Protein AF-A0A1V1VHY4-F1 (afdb_monomer_lite)

Foldseek 3Di:
DAQWDWDADPNDTDIDGHDQALVVLVVLLVLLCVLVVHDLLVSCVQLVHHSDPVSSLLSVQCNDDPVDPSHDHDPPSSVVSSSVSNNPRDDPD

Radius of gyration: 14.44 Å; chains: 1; bounding box: 44×26×32 Å

Organism: Photobacterium damsela subsp. piscicida (NCBI:txid38294)

Secondary structure (DSSP, 8-state):
--SEEEEEETTEEEEEE----HHHHHHHHHHHHHHTT--HHHHHHHTTS--SHHHHHHHHHHTS-TTSTT--PPPHHHHHHHHHHHHT-----

Sequence (93 aa):
MTAIQIHVENGHVTVSYEEKTAENITRRLNQLKEALNVTWYGVATVLDMKPTEGSVRLFKRWVRDPSMSSYQEMPESKWMLLLTLIEGQTAIK

Structure (mmCIF, N/CA/C/O backbone):
data_AF-A0A1V1VHY4-F1
#
_entry.id   AF-A0A1V1VHY4-F1
#
loop_
_atom_site.group_PDB
_atom_site.id
_atom_site.type_symbol
_atom_site.label_atom_id
_atom_site.label_alt_id
_atom_site.label_comp_id
_atom_site.label_asym_id
_atom_site.label_entity_id
_atom_site.label_seq_id
_atom_site.pdbx_PDB_ins_code
_atom_site.Cartn_x
_atom_site.Cartn_y
_atom_site.Cartn_z
_atom_site.occupancy
_atom_site.B_iso_or_equiv
_atom_site.auth_seq_id
_atom_site.auth_comp_id
_atom_site.auth_asym_id
_atom_site.auth_atom_id
_atom_site.pdbx_PDB_model_num
ATOM 1 N N . MET A 1 1 ? -10.319 13.319 -4.097 1.00 49.41 1 MET A N 1
ATOM 2 C CA . MET A 1 1 ? -10.730 12.356 -5.140 1.00 49.41 1 MET A CA 1
ATOM 3 C C . MET A 1 1 ? -10.563 10.962 -4.568 1.00 49.41 1 MET A C 1
ATOM 5 O O . MET A 1 1 ? -9.543 10.734 -3.920 1.00 49.41 1 MET A O 1
ATOM 9 N N . THR A 1 2 ? -11.561 10.096 -4.737 1.00 61.38 2 THR A N 1
ATOM 10 C CA . THR A 1 2 ? -11.524 8.716 -4.236 1.00 61.38 2 THR A CA 1
ATOM 11 C C . THR A 1 2 ? -10.597 7.866 -5.110 1.00 61.38 2 THR A C 1
ATOM 13 O O . THR A 1 2 ? -10.542 8.052 -6.324 1.00 61.38 2 THR A O 1
ATOM 16 N N . ALA A 1 3 ? -9.821 6.975 -4.497 1.00 72.81 3 ALA A N 1
ATOM 17 C CA . ALA A 1 3 ? -8.878 6.081 -5.164 1.00 72.81 3 ALA A CA 1
ATOM 18 C C . ALA A 1 3 ? -9.565 4.921 -5.899 1.00 72.81 3 ALA A C 1
ATOM 20 O O . ALA A 1 3 ? -8.936 4.264 -6.724 1.00 72.81 3 ALA A O 1
ATOM 21 N N . ILE A 1 4 ? -10.843 4.673 -5.601 1.00 78.94 4 ILE A N 1
ATOM 22 C CA . ILE A 1 4 ? -11.704 3.699 -6.269 1.00 78.94 4 ILE A CA 1
ATOM 23 C C . ILE A 1 4 ? -12.962 4.438 -6.733 1.00 78.94 4 ILE A C 1
ATOM 25 O O . ILE A 1 4 ? -13.549 5.233 -5.993 1.00 78.94 4 ILE A O 1
ATOM 29 N N . GLN A 1 5 ? -13.369 4.185 -7.971 1.00 75.50 5 GLN A N 1
ATOM 30 C CA . GLN A 1 5 ? -14.599 4.682 -8.571 1.00 75.50 5 GLN A CA 1
ATOM 31 C C . GLN A 1 5 ? -15.376 3.497 -9.139 1.00 75.50 5 GLN A C 1
ATOM 33 O O . GLN A 1 5 ? -14.828 2.672 -9.871 1.00 75.50 5 GLN A O 1
ATOM 38 N N . ILE A 1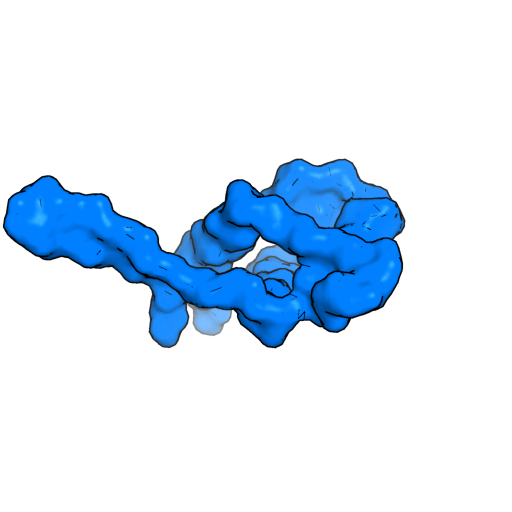 6 ? -16.654 3.418 -8.776 1.00 78.50 6 ILE A N 1
ATOM 39 C CA . ILE A 1 6 ? -17.586 2.419 -9.290 1.00 78.50 6 ILE A CA 1
ATOM 40 C C . ILE A 1 6 ? -18.480 3.135 -10.295 1.00 78.50 6 ILE A C 1
ATOM 42 O O . ILE A 1 6 ? -19.244 4.021 -9.914 1.00 78.50 6 ILE A O 1
ATOM 46 N N . HIS A 1 7 ? -18.379 2.755 -11.563 1.00 80.50 7 HIS A N 1
ATOM 47 C CA . HIS A 1 7 ? -19.227 3.271 -12.631 1.00 80.50 7 HIS A CA 1
ATOM 48 C C . HIS A 1 7 ? -20.294 2.232 -12.957 1.00 80.50 7 HIS A C 1
ATOM 50 O O . HIS A 1 7 ? -19.995 1.046 -13.108 1.00 80.50 7 HIS A O 1
ATOM 56 N N . VAL A 1 8 ? -21.547 2.675 -13.039 1.00 81.75 8 VAL A N 1
ATOM 57 C CA . VAL A 1 8 ? -22.683 1.822 -13.400 1.00 81.75 8 VAL A CA 1
ATOM 58 C C . VAL A 1 8 ? -23.352 2.427 -14.624 1.00 81.75 8 VAL A C 1
ATOM 60 O O . VAL A 1 8 ? -24.046 3.435 -14.518 1.00 81.75 8 VAL A O 1
ATOM 63 N N . GLU A 1 9 ? -23.148 1.811 -15.784 1.00 82.31 9 GLU A N 1
ATOM 64 C CA . GLU A 1 9 ? -23.708 2.269 -17.057 1.00 82.31 9 GLU A CA 1
ATOM 65 C C . GLU A 1 9 ? -24.329 1.095 -17.814 1.00 82.31 9 GLU A C 1
ATOM 67 O O . GLU A 1 9 ? -23.716 0.041 -17.964 1.00 82.31 9 GLU A O 1
ATOM 72 N N . ASN A 1 10 ? -25.565 1.263 -18.298 1.00 80.75 10 ASN A N 1
ATOM 73 C CA . ASN A 1 10 ? -26.284 0.262 -19.103 1.00 80.75 10 ASN A CA 1
ATOM 74 C C . ASN A 1 10 ? -26.337 -1.153 -18.481 1.00 80.75 10 ASN A C 1
ATOM 76 O O . ASN A 1 10 ? -26.312 -2.151 -19.194 1.00 80.75 10 ASN A O 1
ATOM 80 N N . GLY A 1 11 ? -26.393 -1.252 -17.148 1.00 82.19 11 GLY A N 1
ATOM 81 C CA . GLY A 1 11 ? -26.395 -2.535 -16.429 1.00 82.19 11 GLY A CA 1
ATOM 82 C C . GLY A 1 11 ? -25.015 -3.186 -16.270 1.00 82.19 11 GLY A C 1
ATOM 83 O O . GLY A 1 11 ? -24.916 -4.254 -15.669 1.00 82.19 11 GLY A O 1
ATOM 84 N N . HIS A 1 12 ? -23.950 -2.543 -16.750 1.00 73.31 12 HIS A N 1
ATOM 85 C CA . HIS A 1 12 ? -22.570 -2.948 -16.519 1.00 73.31 12 HIS A CA 1
ATOM 86 C C . HIS A 1 12 ? -21.974 -2.174 -15.346 1.00 73.31 12 HIS A C 1
ATOM 88 O O . HIS A 1 12 ? -22.110 -0.955 -15.253 1.00 73.31 12 HIS A O 1
ATOM 94 N N . VAL A 1 13 ? -21.293 -2.898 -14.458 1.00 81.12 13 VAL A N 1
ATOM 95 C CA . VAL A 1 13 ? -20.525 -2.321 -13.353 1.00 81.12 13 VAL A CA 1
ATOM 96 C C . VAL A 1 13 ? -19.051 -2.400 -13.718 1.00 81.12 13 VAL A C 1
ATOM 98 O O . VAL A 1 13 ? -18.523 -3.496 -13.913 1.00 81.12 13 VAL A O 1
ATOM 101 N N . THR A 1 14 ? -18.384 -1.254 -13.800 1.00 80.31 14 THR A N 1
ATOM 102 C CA . THR A 1 14 ? -16.932 -1.178 -13.967 1.00 80.31 14 THR A CA 1
ATOM 103 C C . THR A 1 14 ? -16.312 -0.515 -12.747 1.00 80.31 14 THR A C 1
ATOM 105 O O . THR A 1 14 ? -16.842 0.441 -12.182 1.00 80.31 14 THR A O 1
ATOM 108 N N . VAL A 1 15 ? -15.186 -1.062 -12.298 1.00 76.44 15 VAL A N 1
ATOM 109 C CA . VAL A 1 15 ? -14.412 -0.496 -11.195 1.00 76.44 15 VAL A CA 1
ATOM 110 C C . VAL A 1 15 ? -13.135 0.061 -11.794 1.00 76.44 15 VAL A C 1
ATOM 112 O O . VAL A 1 15 ? -12.305 -0.693 -12.295 1.00 76.44 15 VAL A O 1
ATOM 115 N N . SER A 1 16 ? -12.990 1.379 -11.756 1.00 81.31 16 SER A N 1
ATOM 116 C CA . SER A 1 16 ? -11.737 2.051 -12.086 1.00 81.31 16 SER A CA 1
ATOM 117 C C . SER A 1 16 ? -11.074 2.486 -10.794 1.00 81.31 16 SER A C 1
ATOM 119 O O . SER A 1 16 ? -11.721 3.072 -9.926 1.00 81.31 16 SER A O 1
ATOM 121 N N . TYR A 1 17 ? -9.789 2.219 -10.659 1.00 84.69 17 TYR A N 1
ATOM 122 C CA . TYR A 1 17 ? -9.025 2.615 -9.490 1.00 84.69 17 TYR A CA 1
ATOM 123 C C . TYR A 1 17 ? -7.731 3.296 -9.911 1.00 84.69 17 TYR A C 1
ATOM 125 O O . TYR A 1 17 ? -7.309 3.224 -11.064 1.00 84.69 17 TYR A O 1
ATOM 133 N N . GLU A 1 18 ? -7.153 4.024 -8.964 1.00 88.56 18 GLU A N 1
ATOM 134 C CA . GLU A 1 18 ? -5.947 4.813 -9.160 1.00 88.56 18 GLU A CA 1
ATOM 135 C C . GLU A 1 18 ? -4.814 3.977 -9.772 1.00 88.56 18 GLU A C 1
ATOM 137 O O . GLU A 1 18 ? -4.589 2.825 -9.390 1.00 88.56 18 GLU A O 1
ATOM 142 N N . GLU A 1 19 ? -4.093 4.567 -10.727 1.00 91.06 19 GLU A N 1
ATOM 143 C CA . GLU A 1 19 ? -3.014 3.881 -11.431 1.00 91.06 19 GLU A CA 1
ATOM 144 C C . GLU A 1 19 ? -1.888 3.476 -10.469 1.00 91.06 19 GLU A C 1
ATOM 146 O O . GLU A 1 19 ? -1.457 4.255 -9.610 1.00 91.06 19 GLU A O 1
ATOM 151 N N . LYS A 1 20 ? -1.376 2.255 -10.648 1.00 93.12 20 LYS A N 1
ATOM 152 C CA . LYS A 1 20 ? -0.312 1.660 -9.835 1.00 93.12 20 LYS A CA 1
ATOM 153 C C . LYS A 1 20 ? 1.071 2.195 -10.234 1.00 93.12 20 LYS A C 1
ATOM 155 O O . LYS A 1 20 ? 1.902 1.479 -10.786 1.00 93.12 20 LYS A O 1
ATOM 160 N N . THR A 1 21 ? 1.322 3.468 -9.942 1.00 94.56 21 THR A N 1
ATOM 161 C CA . THR A 1 21 ? 2.622 4.126 -10.156 1.00 94.56 21 THR A CA 1
ATOM 162 C C . THR A 1 21 ? 3.461 4.135 -8.875 1.00 94.56 21 THR A C 1
ATOM 164 O O . THR A 1 21 ? 2.928 4.054 -7.767 1.00 94.56 21 THR A O 1
ATOM 167 N N . ALA A 1 22 ? 4.785 4.283 -8.994 1.00 94.50 22 ALA A N 1
ATOM 168 C CA . ALA A 1 22 ? 5.678 4.383 -7.833 1.00 94.50 22 ALA A CA 1
ATOM 169 C C . ALA A 1 22 ? 5.306 5.550 -6.894 1.00 94.50 22 ALA A C 1
ATOM 171 O O . ALA A 1 22 ? 5.363 5.414 -5.667 1.00 94.50 22 ALA A O 1
ATOM 172 N N . GLU A 1 23 ? 4.882 6.679 -7.466 1.00 95.56 23 GLU A N 1
ATOM 173 C CA . GLU A 1 23 ? 4.401 7.847 -6.724 1.00 95.56 23 GLU A CA 1
ATOM 174 C C . GLU A 1 23 ? 3.122 7.522 -5.940 1.00 95.56 23 GLU A C 1
ATOM 176 O O . GLU A 1 23 ? 3.060 7.752 -4.729 1.00 95.56 23 GLU A O 1
ATOM 181 N N . ASN A 1 24 ? 2.131 6.913 -6.599 1.00 94.62 24 ASN A N 1
ATOM 182 C CA . ASN A 1 24 ? 0.860 6.558 -5.970 1.00 94.62 24 ASN A CA 1
ATOM 183 C C . ASN A 1 24 ? 1.040 5.499 -4.880 1.00 94.62 24 ASN A C 1
ATOM 185 O O . ASN A 1 24 ? 0.522 5.671 -3.776 1.00 94.62 24 ASN A O 1
ATOM 189 N N . ILE A 1 25 ? 1.844 4.461 -5.129 1.00 96.25 25 ILE A N 1
ATOM 190 C CA . ILE A 1 25 ? 2.173 3.444 -4.121 1.00 96.25 25 ILE A CA 1
ATOM 191 C C . ILE A 1 25 ? 2.803 4.106 -2.891 1.00 96.25 25 ILE A C 1
ATOM 193 O O . ILE A 1 25 ? 2.346 3.879 -1.770 1.00 96.25 25 ILE A O 1
ATOM 197 N N . THR A 1 26 ? 3.812 4.963 -3.084 1.00 96.56 26 THR A N 1
ATOM 198 C CA . THR A 1 26 ? 4.486 5.665 -1.979 1.00 96.56 26 THR A CA 1
ATOM 199 C C . THR A 1 26 ? 3.498 6.505 -1.173 1.00 96.56 26 THR A C 1
ATOM 201 O O . THR A 1 26 ? 3.454 6.418 0.057 1.00 96.56 26 THR A O 1
ATOM 204 N N . ARG A 1 27 ? 2.676 7.305 -1.859 1.00 95.56 27 ARG A N 1
ATOM 205 C CA . ARG A 1 27 ? 1.695 8.186 -1.225 1.00 95.56 27 ARG A CA 1
ATOM 206 C C . ARG A 1 27 ? 0.664 7.399 -0.418 1.00 95.56 27 ARG A C 1
ATOM 208 O O . ARG A 1 27 ? 0.420 7.740 0.737 1.00 95.56 27 ARG A O 1
ATOM 215 N N . ARG A 1 28 ? 0.095 6.329 -0.981 1.00 94.88 28 ARG A N 1
ATOM 216 C CA . ARG A 1 28 ? -0.942 5.521 -0.316 1.00 94.88 28 ARG A CA 1
ATOM 217 C C . ARG A 1 28 ? -0.396 4.694 0.843 1.00 94.88 28 ARG A C 1
ATOM 219 O O . ARG A 1 28 ? -1.064 4.594 1.867 1.00 94.88 28 ARG A O 1
ATOM 226 N N . LEU A 1 29 ? 0.826 4.170 0.738 1.00 96.44 29 LEU A N 1
ATOM 227 C CA . LEU A 1 29 ? 1.492 3.484 1.850 1.00 96.44 29 LEU A CA 1
ATOM 228 C C . LEU A 1 29 ? 1.720 4.415 3.050 1.00 96.44 29 LEU A C 1
ATOM 230 O O . LEU A 1 29 ? 1.445 4.023 4.185 1.00 96.44 29 LEU A O 1
ATOM 234 N N . ASN A 1 30 ? 2.185 5.647 2.812 1.00 95.81 30 ASN A N 1
ATOM 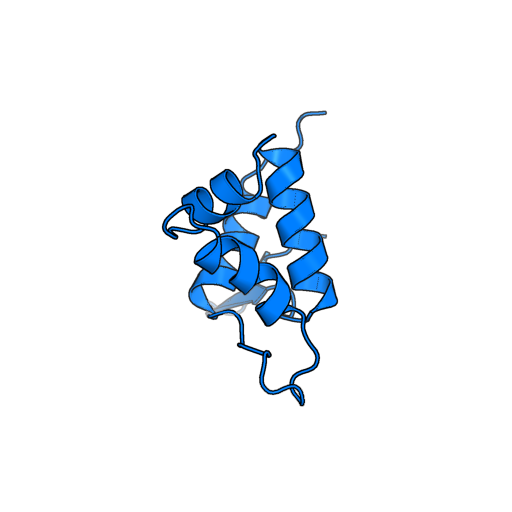235 C CA . ASN A 1 30 ? 2.341 6.648 3.873 1.00 95.81 30 ASN A CA 1
ATOM 236 C C . ASN A 1 30 ? 0.991 7.045 4.474 1.00 95.81 30 ASN A C 1
ATOM 238 O O . ASN A 1 30 ? 0.846 7.041 5.694 1.00 95.81 30 ASN A O 1
ATOM 242 N N . GLN A 1 31 ? -0.011 7.295 3.628 1.00 93.75 31 GLN A N 1
ATOM 243 C CA . GLN A 1 31 ? -1.360 7.622 4.081 1.00 93.75 31 GLN A CA 1
ATOM 244 C C . GLN A 1 31 ? -1.946 6.505 4.963 1.00 93.75 31 GLN A C 1
ATOM 246 O O . GLN A 1 31 ? -2.521 6.802 6.004 1.00 93.75 31 GLN A O 1
ATOM 251 N N . LEU A 1 32 ? -1.758 5.227 4.606 1.00 93.75 32 LEU A N 1
ATOM 252 C CA . LEU A 1 32 ? -2.220 4.096 5.423 1.00 93.75 32 LEU A CA 1
ATOM 253 C C . LEU A 1 32 ? -1.517 4.053 6.779 1.00 93.75 32 LEU A C 1
ATOM 255 O O . LEU A 1 32 ? -2.157 3.858 7.812 1.00 93.75 32 LEU A O 1
ATOM 259 N N . LYS A 1 33 ? -0.194 4.244 6.768 1.00 95.25 33 LYS A N 1
ATOM 260 C CA . LYS A 1 33 ? 0.629 4.270 7.977 1.00 95.25 33 LYS A CA 1
ATOM 261 C C . LYS A 1 33 ? 0.159 5.352 8.951 1.00 95.25 33 LYS A C 1
ATOM 263 O O . LYS A 1 33 ? 0.070 5.092 10.148 1.00 95.25 33 LYS A O 1
ATOM 268 N N . GLU A 1 34 ? -0.097 6.553 8.439 1.00 94.00 34 GLU A N 1
ATOM 269 C CA . GLU A 1 34 ? -0.544 7.709 9.218 1.00 94.00 34 GLU A CA 1
ATOM 270 C C . GLU A 1 34 ? -1.977 7.538 9.716 1.00 94.00 34 GLU A C 1
ATOM 272 O O . GLU A 1 34 ? -2.218 7.688 1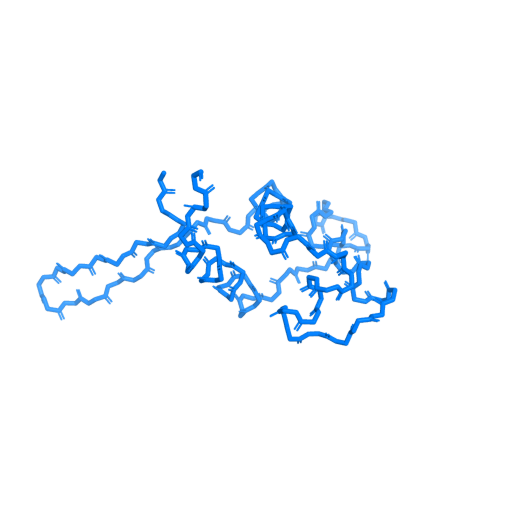0.910 1.00 94.00 34 GLU A O 1
ATOM 277 N N . ALA A 1 35 ? -2.904 7.145 8.838 1.00 90.62 35 ALA A N 1
ATOM 278 C CA . ALA A 1 35 ? -4.315 6.988 9.184 1.00 90.62 35 ALA A CA 1
ATOM 279 C C . ALA A 1 35 ? -4.542 5.940 10.283 1.00 90.62 35 ALA A C 1
ATOM 281 O O . ALA A 1 35 ? -5.365 6.144 11.169 1.00 90.62 35 ALA A O 1
ATOM 282 N N . LEU A 1 36 ? -3.784 4.839 10.257 1.00 90.81 36 LEU A N 1
ATOM 283 C CA . LEU A 1 36 ? -3.867 3.791 11.277 1.00 90.81 36 LEU A CA 1
ATOM 284 C C . LEU A 1 36 ? -2.940 4.029 12.479 1.00 90.81 36 LEU A C 1
ATOM 286 O O . LEU A 1 36 ? -2.978 3.254 13.431 1.00 90.81 36 LEU A O 1
ATOM 290 N N . ASN A 1 37 ? -2.094 5.065 12.439 1.00 93.69 37 ASN A N 1
ATOM 291 C CA . ASN A 1 37 ? -1.057 5.341 13.436 1.00 93.69 37 ASN A CA 1
ATOM 292 C C . ASN A 1 37 ? -0.195 4.102 13.775 1.00 93.69 37 ASN A C 1
ATOM 294 O O . ASN A 1 37 ? 0.012 3.746 14.937 1.00 93.69 37 ASN A O 1
ATOM 298 N N . VAL A 1 38 ? 0.300 3.418 12.739 1.00 95.06 38 VAL A N 1
ATOM 299 C CA . VAL A 1 38 ? 1.104 2.191 12.870 1.00 95.06 38 VAL A CA 1
ATOM 300 C C . VAL A 1 38 ? 2.538 2.374 12.371 1.00 95.06 38 VAL A C 1
ATOM 302 O O . VAL A 1 38 ? 2.892 3.326 11.674 1.00 95.06 38 VAL A O 1
ATOM 305 N N . THR A 1 39 ? 3.405 1.423 12.712 1.00 97.88 39 THR A N 1
ATOM 306 C CA . THR A 1 39 ? 4.752 1.322 12.133 1.00 97.88 39 THR A CA 1
ATOM 307 C C . THR A 1 39 ? 4.705 0.681 10.742 1.00 97.88 39 THR A C 1
ATOM 309 O O . THR A 1 39 ? 3.699 0.095 10.346 1.00 97.88 39 THR A O 1
ATOM 312 N N . TRP A 1 40 ? 5.822 0.699 10.006 1.00 98.00 40 TRP A N 1
ATOM 313 C CA . TRP A 1 40 ? 5.940 -0.034 8.736 1.00 98.00 40 TRP A CA 1
ATOM 314 C C . TRP A 1 40 ? 5.703 -1.544 8.875 1.00 98.00 40 TRP A C 1
ATOM 316 O O . TRP A 1 40 ? 5.184 -2.180 7.962 1.00 98.00 40 TRP A O 1
ATOM 326 N N . TYR A 1 41 ? 6.028 -2.116 10.033 1.00 98.12 41 TYR A N 1
ATOM 327 C CA . TYR A 1 41 ? 5.692 -3.499 10.355 1.00 98.12 41 TYR A CA 1
ATOM 328 C C . TYR A 1 41 ? 4.179 -3.695 10.496 1.00 98.12 41 TYR A C 1
ATOM 330 O O . TYR A 1 41 ? 3.645 -4.675 9.989 1.00 98.12 41 TYR A O 1
ATOM 338 N N . GLY A 1 42 ? 3.480 -2.736 11.111 1.00 97.31 42 GLY A N 1
ATOM 339 C CA . GLY A 1 42 ? 2.018 -2.730 11.165 1.00 97.31 42 GLY A CA 1
ATOM 340 C C . GLY A 1 42 ? 1.379 -2.597 9.782 1.00 97.31 42 GLY A C 1
ATOM 341 O O . GLY A 1 42 ? 0.454 -3.342 9.479 1.00 97.31 42 GLY A O 1
ATOM 342 N N . VAL A 1 43 ? 1.925 -1.745 8.904 1.00 97.00 43 VAL A N 1
ATOM 343 C CA . VAL A 1 43 ? 1.493 -1.662 7.493 1.00 97.00 43 VAL A CA 1
ATOM 344 C C . VAL A 1 43 ? 1.633 -3.018 6.796 1.00 97.00 43 VAL A C 1
ATOM 346 O O . VAL A 1 43 ? 0.723 -3.431 6.084 1.00 97.00 43 VAL A O 1
ATOM 349 N N . ALA A 1 44 ? 2.734 -3.743 7.026 1.00 97.81 44 ALA A N 1
ATOM 350 C CA . ALA A 1 44 ? 2.912 -5.086 6.472 1.00 97.81 44 ALA A CA 1
ATOM 351 C C . ALA A 1 44 ? 1.831 -6.057 6.972 1.00 97.81 44 ALA A C 1
ATOM 353 O O . ALA A 1 44 ? 1.233 -6.754 6.158 1.00 97.81 44 ALA A O 1
ATOM 354 N N . THR A 1 45 ? 1.526 -6.057 8.272 1.00 97.19 45 THR A N 1
ATOM 355 C CA . THR A 1 45 ? 0.446 -6.882 8.838 1.00 97.19 45 THR A CA 1
ATOM 356 C C . THR A 1 45 ? -0.912 -6.558 8.214 1.00 97.19 45 THR A C 1
ATOM 358 O O . THR A 1 45 ? -1.640 -7.465 7.826 1.00 97.19 45 THR A O 1
ATOM 361 N N . VAL A 1 46 ? -1.243 -5.271 8.082 1.00 94.69 46 VAL A N 1
ATOM 362 C CA . VAL A 1 46 ? -2.512 -4.800 7.501 1.00 94.69 46 VAL A CA 1
ATOM 363 C C . VAL A 1 46 ? -2.634 -5.186 6.025 1.00 94.69 46 VAL A C 1
ATOM 365 O O . VAL A 1 46 ? -3.713 -5.543 5.561 1.00 94.69 46 VAL A O 1
ATOM 368 N N . LEU A 1 47 ? -1.520 -5.178 5.294 1.00 96.12 47 LEU A N 1
ATOM 369 C CA . LEU A 1 47 ? -1.452 -5.676 3.923 1.00 96.12 47 LEU A CA 1
ATOM 370 C C . LEU A 1 47 ? -1.345 -7.202 3.843 1.00 96.12 47 LEU A C 1
ATOM 372 O O . LEU A 1 47 ? -0.953 -7.704 2.794 1.00 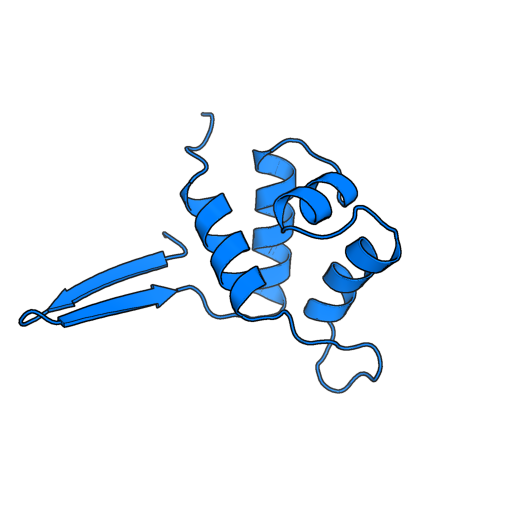96.12 47 LEU A O 1
ATOM 376 N N . ASP A 1 48 ? -1.680 -7.949 4.898 1.00 96.31 48 ASP A N 1
ATOM 377 C CA . ASP A 1 48 ? -1.622 -9.414 4.941 1.00 96.31 48 ASP A CA 1
ATOM 378 C C . ASP A 1 48 ? -0.231 -9.950 4.541 1.00 96.31 48 ASP A C 1
ATOM 380 O O . ASP A 1 48 ? -0.036 -10.715 3.592 1.00 96.31 48 ASP A O 1
ATOM 384 N N . MET A 1 49 ? 0.794 -9.431 5.215 1.00 96.81 49 MET A N 1
ATOM 385 C CA . MET A 1 49 ? 2.186 -9.851 5.090 1.00 96.81 49 MET A CA 1
ATOM 386 C C . MET A 1 49 ? 2.764 -10.079 6.485 1.00 96.81 49 MET A C 1
ATOM 388 O O . MET A 1 49 ? 2.411 -9.405 7.451 1.00 96.81 49 MET A O 1
ATOM 392 N N . LYS A 1 50 ? 3.727 -10.998 6.606 1.00 97.69 50 LYS A N 1
ATOM 393 C CA . LYS A 1 50 ? 4.442 -11.184 7.878 1.00 97.69 50 LYS A CA 1
ATOM 394 C C . LYS A 1 50 ? 5.208 -9.897 8.229 1.00 97.69 50 LYS A C 1
ATOM 396 O O . LYS A 1 50 ? 5.938 -9.416 7.360 1.00 97.69 50 LYS A O 1
ATOM 401 N N . PRO A 1 51 ? 5.135 -9.361 9.458 1.00 97.38 51 PRO A N 1
ATOM 402 C CA . PRO A 1 51 ? 5.831 -8.133 9.848 1.00 97.38 51 PRO A CA 1
ATOM 403 C C . PRO A 1 51 ? 7.335 -8.386 10.031 1.00 97.38 51 PRO A C 1
ATOM 405 O O . PRO A 1 51 ? 7.847 -8.492 11.139 1.00 97.38 51 PRO A O 1
ATOM 408 N N . THR A 1 52 ? 8.062 -8.490 8.922 1.00 98.31 52 THR A N 1
ATOM 409 C CA . THR A 1 52 ? 9.512 -8.724 8.893 1.00 98.31 52 THR A CA 1
ATOM 410 C C . THR A 1 52 ? 10.228 -7.622 8.116 1.00 98.31 52 THR A C 1
ATOM 412 O O . THR A 1 52 ? 9.632 -6.969 7.259 1.00 98.31 52 THR A O 1
ATOM 415 N N . GLU A 1 53 ? 11.533 -7.462 8.351 1.00 97.62 53 GLU A N 1
ATOM 416 C CA . GLU A 1 53 ? 12.425 -6.605 7.549 1.00 97.62 53 GLU A CA 1
ATOM 417 C C . GLU A 1 53 ? 12.297 -6.889 6.041 1.00 97.62 53 GLU A C 1
ATOM 419 O O . GLU A 1 53 ? 12.338 -5.982 5.212 1.00 97.62 53 GLU A O 1
ATOM 424 N N . GLY A 1 54 ? 12.105 -8.162 5.670 1.00 97.50 54 GLY A N 1
ATOM 425 C CA . GLY A 1 54 ? 11.860 -8.570 4.287 1.00 97.50 54 GLY A CA 1
ATOM 426 C C . GLY A 1 54 ? 10.613 -7.909 3.701 1.00 97.50 54 GLY A C 1
ATOM 427 O O . GLY A 1 54 ? 10.686 -7.320 2.625 1.00 97.50 54 GLY A O 1
ATOM 428 N N . SER A 1 55 ? 9.504 -7.937 4.440 1.00 97.19 55 SER A N 1
ATOM 429 C CA . SER A 1 55 ? 8.235 -7.323 4.037 1.00 97.19 55 SER A CA 1
ATOM 430 C C . SER A 1 55 ? 8.324 -5.805 3.945 1.00 97.19 55 SER A C 1
ATOM 432 O O . SER A 1 55 ? 7.877 -5.227 2.962 1.00 97.19 55 SER A O 1
ATOM 434 N N . VAL A 1 56 ? 8.971 -5.151 4.913 1.00 97.56 56 VAL A N 1
ATOM 435 C CA . VAL A 1 56 ? 9.166 -3.692 4.874 1.00 97.56 56 VAL A CA 1
ATOM 436 C C . VAL A 1 56 ? 10.065 -3.284 3.701 1.00 97.56 56 VAL A C 1
ATOM 438 O O . VAL A 1 56 ? 9.835 -2.259 3.058 1.00 97.56 56 VAL A O 1
ATOM 441 N N . ARG A 1 57 ? 11.072 -4.099 3.354 1.00 97.38 57 ARG A N 1
ATOM 442 C CA . ARG A 1 57 ? 11.901 -3.857 2.165 1.00 97.38 57 ARG A CA 1
ATOM 443 C C . ARG A 1 57 ? 11.112 -3.950 0.863 1.00 97.38 57 ARG A C 1
ATOM 445 O O . ARG A 1 57 ? 11.474 -3.235 -0.069 1.00 97.38 57 ARG A O 1
ATOM 452 N N . LEU A 1 58 ? 10.053 -4.760 0.790 1.00 97.25 58 LEU A N 1
ATOM 453 C CA . LEU A 1 58 ? 9.212 -4.838 -0.409 1.00 97.25 58 LEU A CA 1
ATOM 454 C C . LEU A 1 58 ? 8.578 -3.488 -0.748 1.00 97.25 58 LEU A C 1
ATOM 456 O O . LEU A 1 58 ? 8.576 -3.128 -1.917 1.00 97.25 58 LEU A O 1
ATOM 460 N N . PHE A 1 59 ? 8.189 -2.681 0.243 1.00 97.44 59 PHE A N 1
ATOM 461 C CA . PHE A 1 59 ? 7.657 -1.331 0.004 1.00 97.44 59 PHE A CA 1
ATOM 462 C C . PHE A 1 59 ? 8.629 -0.458 -0.786 1.00 97.44 59 PHE A C 1
ATOM 464 O O . PHE A 1 59 ? 8.239 0.234 -1.719 1.00 97.44 59 PHE A O 1
ATOM 471 N N . LYS A 1 60 ? 9.923 -0.544 -0.454 1.00 96.25 60 LYS A N 1
ATOM 472 C CA . LYS A 1 60 ? 10.972 0.162 -1.193 1.00 96.25 60 LYS A CA 1
ATOM 473 C C . LYS A 1 60 ? 11.175 -0.425 -2.585 1.00 96.25 60 LYS A C 1
ATOM 475 O O . LYS A 1 60 ? 11.523 0.324 -3.481 1.00 96.25 60 LYS A O 1
ATOM 480 N N . ARG A 1 61 ? 11.007 -1.737 -2.772 1.00 97.38 61 ARG A N 1
ATOM 481 C CA . ARG A 1 61 ? 11.174 -2.399 -4.079 1.00 97.38 61 ARG A CA 1
ATOM 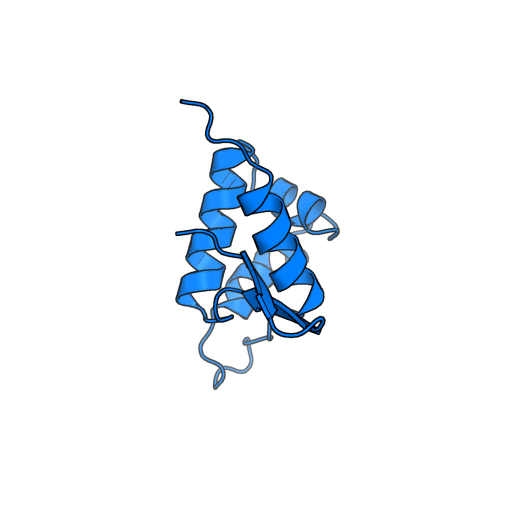482 C C . ARG A 1 61 ? 10.032 -2.092 -5.044 1.00 97.38 61 ARG A C 1
ATOM 484 O O . ARG A 1 61 ? 10.304 -1.896 -6.220 1.00 97.38 61 ARG A O 1
ATOM 491 N N . TRP A 1 62 ? 8.806 -1.975 -4.534 1.00 97.38 62 TRP A N 1
ATOM 492 C CA . TRP A 1 62 ? 7.605 -1.635 -5.307 1.00 97.38 62 TRP A CA 1
ATOM 493 C C . TRP A 1 62 ? 7.673 -0.266 -5.982 1.00 97.38 62 TRP A C 1
ATOM 495 O O . TRP A 1 62 ? 7.015 -0.047 -6.991 1.00 97.38 62 TRP A O 1
ATOM 505 N N . VAL A 1 63 ? 8.477 0.643 -5.430 1.00 96.25 63 VAL A N 1
ATOM 506 C CA . VAL A 1 63 ? 8.598 2.032 -5.893 1.00 96.25 63 VAL A CA 1
ATOM 507 C C . VAL A 1 63 ? 9.947 2.319 -6.559 1.00 96.25 63 VAL A C 1
ATOM 509 O O . VAL A 1 63 ? 10.257 3.469 -6.858 1.00 96.25 63 VAL A O 1
ATOM 512 N N . ARG A 1 64 ? 10.786 1.291 -6.756 1.00 95.12 64 ARG A N 1
ATOM 513 C CA . ARG A 1 64 ? 12.053 1.424 -7.492 1.00 95.12 64 ARG A CA 1
ATOM 514 C C . ARG A 1 64 ? 11.785 1.579 -8.983 1.00 95.12 64 ARG A C 1
ATOM 516 O O . ARG A 1 64 ? 10.742 1.171 -9.482 1.00 95.12 64 ARG A O 1
ATOM 523 N N . ASP A 1 65 ? 12.775 2.120 -9.682 1.00 92.75 65 ASP A N 1
ATOM 524 C CA . ASP A 1 65 ? 12.797 2.120 -11.141 1.00 92.75 65 ASP A CA 1
ATOM 525 C C . ASP A 1 65 ? 12.725 0.666 -11.663 1.00 92.75 65 ASP A C 1
ATOM 527 O O . ASP A 1 65 ? 13.542 -0.157 -11.224 1.00 92.75 65 ASP A O 1
ATOM 531 N N . PRO A 1 66 ? 11.783 0.341 -12.575 1.00 94.50 66 PRO A N 1
ATOM 532 C CA . PRO A 1 66 ? 11.618 -1.002 -13.133 1.00 94.50 66 PRO A CA 1
ATOM 533 C C . PRO A 1 66 ? 12.866 -1.598 -13.796 1.00 94.50 66 PRO A C 1
ATOM 535 O O . PRO A 1 66 ? 12.974 -2.817 -13.904 1.00 94.50 66 PRO A O 1
ATOM 538 N N . SER A 1 67 ? 13.821 -0.769 -14.224 1.00 95.50 67 SER A N 1
ATOM 539 C CA . SER A 1 67 ? 15.087 -1.223 -14.810 1.00 95.50 67 SER A CA 1
ATOM 540 C C . SER A 1 67 ? 16.081 -1.779 -13.779 1.00 95.50 67 SER A C 1
ATOM 542 O O . SER A 1 67 ? 17.047 -2.451 -14.145 1.00 95.50 67 SER A O 1
ATOM 544 N N . MET A 1 68 ? 15.877 -1.530 -12.480 1.00 94.81 68 MET A N 1
ATOM 545 C CA . MET A 1 68 ? 16.787 -1.990 -11.431 1.00 94.81 68 MET A CA 1
ATOM 546 C C . MET A 1 68 ? 16.543 -3.459 -11.064 1.00 94.81 68 MET A C 1
ATOM 548 O O . MET A 1 68 ? 15.418 -3.863 -10.803 1.00 94.81 68 MET A O 1
ATOM 552 N N . SER A 1 69 ? 17.607 -4.239 -10.847 1.00 92.44 69 SER A N 1
ATOM 553 C CA . SER A 1 69 ? 17.512 -5.646 -10.394 1.00 92.44 69 SER A CA 1
ATOM 554 C C . SER A 1 69 ? 16.842 -5.840 -9.026 1.00 92.44 69 SER A C 1
ATOM 556 O O . SER A 1 69 ? 16.438 -6.942 -8.664 1.00 92.44 69 SER A O 1
ATOM 558 N N . SER A 1 70 ? 16.754 -4.768 -8.238 1.00 92.56 70 SER A N 1
ATOM 559 C CA . SER A 1 70 ? 16.076 -4.758 -6.941 1.00 92.56 70 SER A CA 1
ATOM 560 C C . SER A 1 70 ? 14.601 -4.369 -7.032 1.00 92.56 70 SER A C 1
ATOM 562 O O . SER A 1 70 ? 13.919 -4.416 -6.006 1.00 92.56 70 SER A O 1
ATOM 564 N N . TYR A 1 71 ? 14.117 -3.981 -8.217 1.00 96.19 71 TYR A N 1
ATOM 565 C CA . TYR A 1 71 ? 12.703 -3.749 -8.456 1.00 96.19 71 TYR A CA 1
ATOM 566 C C . TYR A 1 71 ? 11.930 -5.049 -8.308 1.00 96.19 71 TYR A C 1
ATOM 568 O O . TYR A 1 71 ? 12.366 -6.134 -8.692 1.00 96.19 71 TYR A O 1
ATOM 576 N N . GLN A 1 72 ? 10.757 -4.913 -7.722 1.00 96.56 72 GLN A N 1
ATOM 577 C CA . GLN A 1 72 ? 9.777 -5.969 -7.675 1.00 96.56 72 GLN A CA 1
ATOM 578 C C . GLN A 1 72 ? 8.432 -5.283 -7.803 1.00 96.56 72 GLN A C 1
ATOM 580 O O . GLN A 1 72 ? 8.173 -4.351 -7.051 1.00 96.56 72 GLN A O 1
ATOM 585 N N . GLU A 1 73 ? 7.590 -5.715 -8.733 1.00 96.00 73 GLU A N 1
ATOM 586 C CA . GLU A 1 73 ? 6.270 -5.117 -8.892 1.00 96.00 73 GLU A CA 1
ATOM 587 C C . GLU A 1 73 ? 5.389 -5.418 -7.669 1.00 96.00 73 GLU A C 1
ATOM 589 O O . GLU A 1 73 ? 5.437 -6.510 -7.088 1.00 96.00 73 GLU A O 1
ATOM 594 N N . MET A 1 74 ? 4.580 -4.438 -7.262 1.00 97.00 74 MET A N 1
ATOM 595 C CA . MET A 1 74 ? 3.537 -4.660 -6.268 1.00 97.00 74 MET A CA 1
ATOM 596 C C . MET A 1 74 ? 2.448 -5.560 -6.866 1.00 97.00 74 MET A C 1
ATOM 598 O O . MET A 1 74 ? 1.865 -5.198 -7.895 1.00 97.00 74 MET A O 1
ATOM 602 N N . PRO A 1 75 ? 2.122 -6.702 -6.231 1.00 96.31 75 PRO A N 1
ATOM 603 C CA . PRO A 1 75 ? 1.023 -7.537 -6.692 1.00 96.31 75 PRO A CA 1
ATOM 604 C C . PRO A 1 75 ? -0.282 -6.742 -6.735 1.00 96.31 75 PRO A C 1
ATOM 606 O O . PRO A 1 75 ? -0.583 -5.996 -5.800 1.00 96.31 75 PRO A O 1
ATOM 609 N N . GLU A 1 76 ? -1.077 -6.942 -7.784 1.00 94.12 76 GLU A N 1
ATOM 610 C CA . GLU A 1 76 ? -2.323 -6.193 -7.989 1.00 94.12 76 GLU A CA 1
ATOM 611 C C . GLU A 1 76 ? -3.293 -6.337 -6.811 1.00 94.12 76 GLU A C 1
ATOM 613 O O . GLU A 1 76 ? -3.877 -5.363 -6.347 1.00 94.12 76 GLU A O 1
ATOM 618 N N . SER A 1 77 ? -3.374 -7.536 -6.231 1.00 94.12 77 SER A N 1
ATOM 619 C CA . SER A 1 77 ? -4.185 -7.799 -5.040 1.00 94.12 77 SER A CA 1
ATOM 620 C C . SER A 1 77 ? -3.774 -6.952 -3.834 1.00 94.12 77 SER A C 1
ATOM 622 O O . SER A 1 77 ? -4.632 -6.516 -3.068 1.00 94.12 77 SER A O 1
ATOM 624 N N . LYS A 1 78 ? -2.475 -6.672 -3.663 1.00 95.69 78 LYS A N 1
ATOM 625 C CA . LYS A 1 78 ? -1.992 -5.788 -2.596 1.00 95.69 78 LYS A CA 1
ATOM 626 C C . LYS A 1 78 ? -2.314 -4.331 -2.914 1.00 95.69 78 LYS A C 1
ATOM 628 O O . LYS A 1 78 ? -2.628 -3.588 -1.988 1.00 95.69 78 LYS A O 1
ATOM 633 N N . TRP A 1 79 ? -2.255 -3.924 -4.186 1.00 95.19 79 TRP A N 1
ATOM 634 C CA . TRP A 1 79 ? -2.627 -2.569 -4.605 1.00 95.19 79 TRP A CA 1
ATOM 635 C C . TRP A 1 79 ? -4.109 -2.294 -4.342 1.00 95.19 79 TRP A C 1
ATOM 637 O O . TRP A 1 79 ? -4.441 -1.348 -3.632 1.00 95.19 79 TRP A O 1
ATOM 647 N N . MET A 1 80 ? -4.990 -3.189 -4.790 1.00 92.00 80 MET A N 1
ATOM 648 C CA . MET A 1 80 ? -6.428 -3.092 -4.532 1.00 92.00 80 MET A CA 1
ATOM 649 C C . MET A 1 80 ? -6.753 -3.094 -3.033 1.00 92.00 80 MET A C 1
ATOM 651 O O . MET A 1 80 ? -7.577 -2.297 -2.581 1.00 92.00 80 MET A O 1
ATOM 655 N N . LEU A 1 81 ? -6.089 -3.951 -2.245 1.00 93.56 81 LEU A N 1
ATOM 656 C CA . LEU A 1 81 ? -6.256 -3.977 -0.791 1.00 93.56 81 LEU A CA 1
ATOM 657 C C . LEU A 1 81 ? -5.837 -2.646 -0.155 1.00 93.56 81 LEU A C 1
ATOM 659 O O . LEU A 1 81 ? -6.588 -2.098 0.648 1.00 93.56 81 LEU A O 1
ATOM 663 N N . LEU A 1 82 ? -4.678 -2.100 -0.539 1.00 94.56 82 LEU A N 1
ATOM 664 C CA . LEU A 1 82 ? -4.198 -0.803 -0.058 1.00 94.56 82 LEU A CA 1
ATOM 665 C C . LEU A 1 82 ? -5.214 0.308 -0.346 1.00 94.56 82 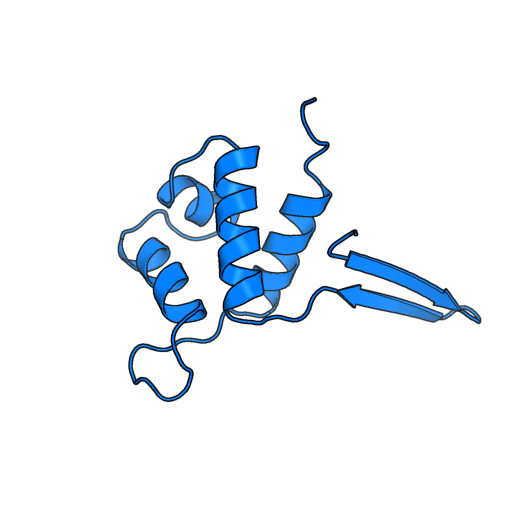LEU A C 1
ATOM 667 O O . LEU A 1 82 ? -5.563 1.061 0.559 1.00 94.56 82 LEU A O 1
ATOM 671 N N . LEU A 1 83 ? -5.723 0.386 -1.577 1.00 92.38 83 LEU A N 1
ATOM 672 C CA . LEU A 1 83 ? -6.718 1.393 -1.946 1.00 92.38 83 LEU A CA 1
ATOM 673 C C . LEU A 1 83 ? -8.031 1.228 -1.172 1.00 92.38 83 LEU A C 1
ATOM 675 O O . LEU A 1 83 ? -8.581 2.213 -0.686 1.00 92.38 83 LEU A O 1
ATOM 679 N N . THR A 1 84 ? -8.496 -0.010 -0.997 1.00 89.75 84 THR A N 1
ATOM 680 C CA . THR A 1 84 ? -9.724 -0.316 -0.244 1.00 89.75 84 THR A CA 1
ATOM 681 C C . THR A 1 84 ? -9.592 0.090 1.220 1.00 89.75 84 THR A C 1
ATOM 683 O O . THR A 1 84 ? -10.488 0.717 1.779 1.00 89.75 84 THR A O 1
ATOM 686 N N . LEU A 1 85 ? -8.456 -0.225 1.845 1.00 90.00 85 LEU A N 1
ATOM 687 C CA . LEU A 1 85 ? -8.195 0.140 3.234 1.00 90.00 85 LEU A CA 1
ATOM 688 C C . LEU A 1 85 ? -8.166 1.652 3.426 1.00 90.00 85 LEU A C 1
ATOM 690 O O . LEU A 1 85 ? -8.637 2.115 4.459 1.00 90.00 85 LEU A O 1
ATOM 694 N N . ILE A 1 86 ? -7.639 2.394 2.447 1.00 87.50 86 ILE A N 1
ATOM 695 C CA . ILE A 1 86 ? -7.578 3.858 2.459 1.00 87.50 86 ILE A CA 1
ATOM 696 C C . ILE A 1 86 ? -8.959 4.486 2.310 1.00 87.50 86 ILE A C 1
ATOM 698 O O . ILE A 1 86 ? -9.293 5.374 3.086 1.00 87.50 86 ILE A O 1
ATOM 702 N N . GLU A 1 87 ? -9.762 4.023 1.352 1.00 81.62 87 GLU A N 1
ATOM 703 C CA . GLU A 1 87 ? -11.147 4.488 1.182 1.00 81.62 87 GLU A CA 1
ATOM 704 C C . GLU A 1 87 ? -12.019 4.148 2.398 1.00 81.62 87 GLU A C 1
ATOM 706 O O . GLU A 1 87 ? -12.884 4.929 2.785 1.00 81.62 87 GLU A O 1
ATOM 711 N N . GLY A 1 88 ? -11.763 3.004 3.040 1.00 73.69 88 GLY A N 1
ATOM 712 C CA . GLY A 1 88 ? -12.444 2.598 4.267 1.00 73.69 88 GLY A CA 1
ATOM 713 C C . GLY A 1 88 ? -12.068 3.420 5.506 1.00 73.69 88 GLY A C 1
ATOM 714 O O . GLY A 1 88 ? -12.775 3.335 6.510 1.00 73.69 88 GLY A O 1
ATOM 715 N N . GLN A 1 89 ? -10.992 4.220 5.465 1.00 68.56 89 GLN A N 1
ATOM 716 C CA . GLN A 1 89 ? -10.675 5.149 6.551 1.00 68.56 89 GLN A CA 1
ATOM 717 C C . GLN A 1 89 ? -11.512 6.426 6.392 1.00 68.56 89 GLN A C 1
ATOM 719 O O . GLN A 1 89 ? -11.149 7.338 5.649 1.00 68.56 89 GLN A O 1
ATOM 724 N N . THR A 1 90 ? -12.617 6.550 7.130 1.00 58.91 90 THR A N 1
ATOM 725 C CA . THR A 1 90 ? -13.215 7.874 7.365 1.00 58.91 90 THR A CA 1
ATOM 726 C C . THR A 1 90 ? -12.168 8.767 8.021 1.00 58.91 90 THR A C 1
ATOM 728 O O . THR A 1 90 ? -11.636 8.414 9.072 1.00 58.91 90 THR A O 1
ATOM 731 N N . ALA A 1 91 ? -11.869 9.916 7.407 1.00 49.72 91 ALA A N 1
ATOM 732 C CA . ALA A 1 91 ? -10.947 10.890 7.978 1.00 49.72 91 ALA A CA 1
ATOM 733 C C . ALA A 1 91 ? -11.384 11.229 9.411 1.00 49.72 91 ALA A C 1
ATOM 735 O O . ALA A 1 91 ? -12.486 11.744 9.615 1.00 49.72 91 ALA A O 1
ATOM 736 N N . ILE A 1 92 ? -10.528 10.941 10.392 1.00 46.00 92 ILE A N 1
ATOM 737 C CA . ILE A 1 92 ? -10.682 11.508 11.729 1.00 46.00 92 ILE A CA 1
ATOM 738 C C . ILE A 1 92 ? -10.380 13.000 11.556 1.00 46.00 92 ILE A C 1
ATOM 740 O O . ILE A 1 92 ? -9.238 13.370 11.284 1.00 46.00 92 ILE A O 1
ATOM 744 N N . LYS A 1 93 ? -11.434 13.820 11.570 1.00 39.53 93 LYS A N 1
ATOM 745 C CA . LYS A 1 93 ? -11.327 15.282 11.590 1.00 39.53 93 LYS A CA 1
ATOM 746 C C . LYS A 1 93 ? -10.828 15.762 12.942 1.00 39.53 93 LYS A C 1
ATOM 748 O O . LYS A 1 93 ? -11.275 15.184 13.957 1.00 39.53 93 LYS A O 1
#

pLDDT: mean 89.05, std 12.41, range [39.53, 98.31]